Protein AF-A0A133UFQ0-F1 (afdb_monomer)

Solvent-accessible surface area (backbone atoms only — not comparable to full-atom values): 5418 Å² total; per-residue (Å²): 131,53,75,66,52,52,49,50,53,42,52,50,51,24,50,51,46,49,50,52,46,41,47,66,68,48,51,48,91,80,65,78,45,71,54,56,51,55,37,42,74,41,57,78,42,69,46,57,50,43,13,49,73,61,38,53,71,69,53,33,52,52,51,63,71,39,52,50,34,87,62,52,74,69,52,50,48,49,51,50,48,48,22,53,76,42,47,15,48,60,52,44,52,53,57,37,68,73,105

Structure (mmCIF, N/CA/C/O backbone):
data_AF-A0A133UFQ0-F1
#
_entry.id   AF-A0A133UFQ0-F1
#
loop_
_atom_site.group_PDB
_atom_site.id
_atom_site.type_symbol
_atom_site.label_atom_id
_atom_site.label_alt_id
_atom_site.label_comp_id
_atom_site.label_asym_id
_atom_site.label_entity_id
_atom_site.label_seq_id
_atom_site.pdbx_PDB_ins_code
_atom_site.Cartn_x
_atom_site.Cartn_y
_atom_site.Cartn_z
_atom_site.occupancy
_atom_site.B_iso_or_equiv
_atom_site.auth_seq_id
_atom_site.auth_comp_id
_atom_site.auth_asym_id
_atom_site.auth_atom_id
_atom_site.pdbx_PDB_model_num
ATOM 1 N N . MET A 1 1 ? 10.624 7.192 -28.450 1.00 68.31 1 MET A N 1
ATOM 2 C CA . MET A 1 1 ? 11.361 6.572 -27.334 1.00 68.31 1 MET A CA 1
ATOM 3 C C . MET A 1 1 ? 12.392 5.624 -27.911 1.00 68.31 1 MET A C 1
ATOM 5 O O . MET A 1 1 ? 12.078 4.934 -28.877 1.00 68.31 1 MET A O 1
ATOM 9 N N . SER A 1 2 ? 13.613 5.610 -27.382 1.00 93.31 2 SER A N 1
ATOM 10 C CA . SER A 1 2 ? 14.605 4.595 -27.775 1.00 93.31 2 SER A CA 1
ATOM 11 C C . SER A 1 2 ? 14.244 3.215 -27.199 1.00 93.31 2 SER A C 1
ATOM 13 O O . SER A 1 2 ? 13.446 3.111 -26.261 1.00 93.31 2 SER A O 1
ATOM 15 N N . SER A 1 3 ? 14.845 2.138 -27.718 1.00 92.50 3 SER A N 1
ATOM 16 C CA . SER A 1 3 ? 14.668 0.796 -27.138 1.00 92.50 3 SER A CA 1
ATOM 17 C C . SER A 1 3 ? 15.127 0.742 -25.677 1.00 92.50 3 SER A C 1
ATOM 19 O O . SER A 1 3 ? 14.500 0.078 -24.856 1.00 92.50 3 SER A O 1
ATOM 21 N N . LEU A 1 4 ? 16.182 1.490 -25.338 1.00 93.56 4 LEU A N 1
ATOM 22 C CA . LEU A 1 4 ? 16.726 1.550 -23.982 1.00 93.56 4 LEU A CA 1
ATOM 23 C C . LEU A 1 4 ? 15.813 2.336 -23.028 1.00 93.56 4 LEU A C 1
ATOM 25 O O . LEU A 1 4 ? 15.630 1.945 -21.882 1.00 93.56 4 LEU A O 1
ATOM 29 N N . GLU A 1 5 ? 15.187 3.405 -23.519 1.00 95.19 5 GLU A N 1
ATOM 30 C CA . GLU A 1 5 ? 14.193 4.186 -22.773 1.00 95.19 5 GLU A CA 1
ATOM 31 C C . GLU A 1 5 ? 12.942 3.355 -22.468 1.00 95.19 5 GLU A C 1
ATOM 33 O O . GLU A 1 5 ? 12.471 3.331 -21.334 1.00 95.19 5 GLU A O 1
ATOM 38 N N . THR A 1 6 ? 12.452 2.601 -23.458 1.00 93.50 6 THR A N 1
ATOM 39 C CA . THR A 1 6 ? 11.306 1.696 -23.276 1.00 93.50 6 THR A CA 1
ATOM 40 C C . THR A 1 6 ? 11.626 0.608 -22.253 1.00 93.50 6 THR A C 1
ATOM 42 O O . THR A 1 6 ? 10.808 0.311 -21.385 1.00 93.50 6 THR A O 1
ATOM 45 N N . TYR A 1 7 ? 12.829 0.032 -22.326 1.00 92.38 7 TYR A N 1
ATOM 46 C CA . TYR A 1 7 ? 13.298 -0.954 -21.356 1.00 92.38 7 TYR A CA 1
ATOM 47 C C . TYR A 1 7 ? 13.358 -0.377 -19.935 1.00 92.38 7 TYR A C 1
ATOM 49 O O . TYR A 1 7 ? 12.786 -0.958 -19.013 1.00 92.38 7 TYR A O 1
ATOM 57 N N . GLY A 1 8 ? 13.987 0.790 -19.762 1.00 94.94 8 GLY A N 1
ATOM 58 C CA . GLY A 1 8 ? 14.099 1.449 -18.460 1.00 94.94 8 GLY A CA 1
ATOM 59 C C . GLY A 1 8 ? 12.738 1.787 -17.852 1.00 94.94 8 GLY A C 1
ATOM 60 O O . GLY A 1 8 ? 12.520 1.540 -16.669 1.00 94.94 8 GLY A O 1
ATOM 61 N N . TRP A 1 9 ? 11.798 2.272 -18.669 1.00 93.81 9 TRP A N 1
ATOM 62 C CA . TRP A 1 9 ? 10.435 2.563 -18.226 1.00 93.81 9 TRP A CA 1
ATOM 63 C C . TRP A 1 9 ? 9.721 1.317 -17.694 1.00 93.81 9 TRP A C 1
ATOM 65 O O . TRP A 1 9 ? 9.129 1.349 -16.614 1.00 93.81 9 TRP A O 1
ATOM 75 N N . LYS A 1 10 ? 9.802 0.205 -18.432 1.00 93.50 10 LYS A N 1
ATOM 76 C CA . LYS A 1 10 ? 9.173 -1.067 -18.057 1.00 93.50 10 LYS A CA 1
ATOM 77 C C . LYS A 1 10 ? 9.744 -1.630 -16.759 1.00 93.50 10 LYS A C 1
ATOM 79 O O . LYS A 1 10 ? 8.995 -1.879 -15.819 1.00 93.50 10 LYS A O 1
ATOM 84 N N . VAL A 1 11 ? 11.069 -1.772 -16.692 1.00 95.06 11 VAL A N 1
ATOM 85 C CA . VAL A 1 11 ? 11.746 -2.337 -15.516 1.00 95.06 11 VAL A CA 1
ATOM 86 C C . VAL A 1 11 ? 11.564 -1.440 -14.295 1.00 95.06 11 VAL A C 1
ATOM 88 O O . VAL A 1 11 ? 11.247 -1.942 -13.222 1.00 95.06 11 VAL A O 1
ATOM 91 N N . GLY A 1 12 ? 11.698 -0.119 -14.451 1.00 95.81 12 GLY A N 1
ATOM 92 C CA . GLY A 1 12 ? 11.491 0.825 -13.352 1.00 95.81 12 GLY A CA 1
ATOM 93 C C . GLY A 1 12 ? 10.064 0.781 -12.804 1.00 95.81 12 GLY A C 1
ATOM 94 O O . GLY A 1 12 ? 9.869 0.778 -11.591 1.00 95.81 12 GLY A O 1
ATOM 95 N N . THR A 1 13 ? 9.067 0.664 -13.686 1.00 95.06 13 THR A N 1
ATOM 96 C CA . THR A 1 13 ? 7.663 0.525 -13.273 1.00 95.06 13 THR A CA 1
ATOM 97 C C . THR A 1 13 ? 7.433 -0.785 -12.519 1.00 95.06 13 THR A C 1
ATOM 99 O O . THR A 1 13 ? 6.852 -0.767 -11.437 1.00 95.06 13 THR A O 1
ATOM 102 N N . ALA A 1 14 ? 7.907 -1.916 -13.051 1.00 95.75 14 ALA A N 1
ATOM 103 C CA . ALA A 1 14 ? 7.781 -3.218 -12.396 1.00 95.75 14 ALA A CA 1
ATOM 104 C C . ALA A 1 14 ? 8.445 -3.232 -11.008 1.00 95.75 14 ALA A C 1
ATOM 106 O O . ALA A 1 14 ? 7.860 -3.725 -10.042 1.00 95.75 14 ALA A O 1
ATOM 107 N N . PHE A 1 15 ? 9.643 -2.644 -10.909 1.00 95.56 15 PHE A N 1
ATOM 108 C CA . PHE A 1 15 ? 10.389 -2.525 -9.662 1.00 95.56 15 PHE A CA 1
ATOM 109 C C . PHE A 1 15 ? 9.619 -1.711 -8.621 1.00 95.56 15 PHE A C 1
ATOM 111 O O . PHE A 1 15 ? 9.425 -2.194 -7.511 1.00 95.56 15 PHE A O 1
ATOM 118 N N . GLN A 1 16 ? 9.112 -0.528 -8.987 1.00 95.69 16 GLN A N 1
ATOM 119 C CA . GLN A 1 16 ? 8.377 0.317 -8.042 1.00 95.69 16 GLN A CA 1
ATOM 120 C C . GLN A 1 16 ? 7.100 -0.360 -7.533 1.00 95.69 16 GLN A C 1
ATOM 122 O O . GLN A 1 16 ? 6.774 -0.256 -6.358 1.00 95.69 16 GLN A O 1
ATOM 127 N N . ILE A 1 17 ? 6.383 -1.094 -8.391 1.00 95.81 17 ILE A N 1
ATOM 128 C CA . ILE A 1 17 ? 5.181 -1.820 -7.960 1.00 95.81 17 ILE A CA 1
ATOM 129 C C . ILE A 1 17 ? 5.538 -2.918 -6.949 1.00 95.81 17 ILE A C 1
ATOM 131 O O . ILE A 1 17 ? 4.809 -3.113 -5.977 1.00 95.81 17 ILE A O 1
ATOM 135 N N . ARG A 1 18 ? 6.649 -3.638 -7.157 1.00 94.44 18 ARG A N 1
ATOM 136 C CA . ARG A 1 18 ? 7.125 -4.641 -6.193 1.00 94.44 18 ARG A CA 1
ATOM 137 C C . ARG A 1 18 ? 7.596 -4.010 -4.888 1.00 94.44 18 ARG A C 1
ATOM 139 O O . ARG A 1 18 ? 7.291 -4.570 -3.843 1.00 94.44 18 ARG A O 1
ATOM 146 N N . ASP A 1 19 ? 8.273 -2.869 -4.947 1.00 92.56 19 ASP A N 1
ATOM 147 C CA . ASP A 1 19 ? 8.714 -2.115 -3.770 1.00 92.56 19 ASP A CA 1
ATOM 148 C C . ASP A 1 19 ? 7.516 -1.638 -2.929 1.00 92.56 19 ASP A C 1
ATOM 150 O O . ASP A 1 19 ? 7.445 -1.936 -1.741 1.00 92.56 19 ASP A O 1
ATOM 154 N N . ASP A 1 20 ? 6.496 -1.045 -3.561 1.00 94.00 20 ASP A N 1
ATOM 155 C CA . ASP A 1 20 ? 5.244 -0.644 -2.899 1.00 94.00 20 ASP A CA 1
ATOM 156 C C . ASP A 1 20 ? 4.523 -1.845 -2.245 1.00 94.00 20 ASP A C 1
ATOM 158 O O . ASP A 1 20 ? 3.951 -1.737 -1.157 1.00 94.00 20 ASP A O 1
ATOM 162 N N . LEU A 1 21 ? 4.505 -3.003 -2.918 1.00 93.56 21 LEU A N 1
ATOM 163 C CA . LEU A 1 21 ? 3.916 -4.231 -2.374 1.00 93.56 21 LEU A CA 1
ATOM 164 C C . LEU A 1 21 ? 4.727 -4.772 -1.194 1.00 93.56 21 LEU A C 1
ATOM 166 O O . LEU A 1 21 ? 4.132 -5.220 -0.216 1.00 93.56 21 LEU A O 1
ATOM 170 N N . LEU A 1 22 ? 6.056 -4.719 -1.271 1.00 91.62 22 LEU A N 1
ATOM 171 C CA . LEU A 1 22 ? 6.942 -5.142 -0.193 1.00 91.62 22 LEU A CA 1
ATOM 172 C C . LEU A 1 22 ? 6.791 -4.233 1.033 1.00 91.62 22 LEU A C 1
ATOM 174 O O . LEU A 1 22 ? 6.708 -4.744 2.143 1.00 91.62 22 LEU A O 1
ATOM 178 N N . GLY A 1 23 ? 6.662 -2.918 0.842 1.00 89.56 23 GLY A N 1
ATOM 179 C CA . GLY A 1 23 ? 6.410 -1.973 1.933 1.00 89.56 23 GLY A CA 1
ATOM 180 C C . GLY A 1 23 ? 5.098 -2.248 2.674 1.00 89.56 23 GLY A C 1
ATOM 181 O O . GLY A 1 23 ? 5.036 -2.133 3.893 1.00 89.56 23 GLY A O 1
ATOM 182 N N . LEU A 1 24 ? 4.052 -2.675 1.957 1.00 91.44 24 LEU A N 1
ATOM 183 C CA . LEU A 1 24 ? 2.732 -2.932 2.543 1.00 91.44 24 LEU A CA 1
ATOM 184 C C . LEU A 1 24 ? 2.530 -4.360 3.063 1.00 91.44 24 LEU A C 1
ATOM 186 O O . LEU A 1 24 ? 1.701 -4.556 3.950 1.00 91.44 24 LEU A O 1
ATOM 190 N N . PHE A 1 25 ? 3.203 -5.359 2.490 1.00 91.50 25 PHE A N 1
ATOM 191 C CA . PHE A 1 25 ? 2.943 -6.780 2.764 1.00 91.50 25 PHE A CA 1
ATOM 192 C C . PHE A 1 25 ? 4.171 -7.590 3.179 1.00 91.50 25 PHE A C 1
ATOM 194 O O . PHE A 1 25 ? 3.997 -8.755 3.530 1.00 91.50 25 PHE A O 1
ATOM 201 N N . GLY A 1 26 ? 5.371 -7.013 3.146 1.00 85.75 26 GLY A N 1
ATOM 202 C CA . GLY A 1 26 ? 6.575 -7.6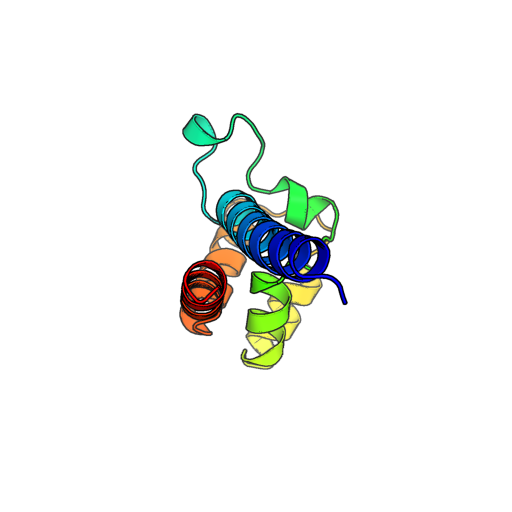55 3.663 1.00 85.75 26 GLY A CA 1
ATOM 203 C C . GLY A 1 26 ? 6.545 -7.793 5.183 1.00 85.75 26 GLY A C 1
ATOM 204 O O . GLY A 1 26 ? 5.777 -7.118 5.876 1.00 85.75 26 GLY A O 1
ATOM 205 N N . GLU A 1 27 ? 7.391 -8.677 5.702 1.00 76.00 27 GLU A N 1
ATOM 206 C CA . GLU A 1 27 ? 7.635 -8.782 7.137 1.00 76.00 27 GLU A CA 1
ATOM 207 C C . GLU A 1 27 ? 8.784 -7.846 7.545 1.00 76.00 27 GLU A C 1
ATOM 209 O O . GLU A 1 27 ? 9.726 -7.602 6.785 1.00 76.00 27 GLU A O 1
ATOM 214 N N . GLU A 1 28 ? 8.714 -7.285 8.753 1.00 66.50 28 GLU A N 1
ATOM 215 C CA . GLU A 1 28 ? 9.756 -6.389 9.279 1.00 66.50 28 GLU A CA 1
ATOM 216 C C . GLU A 1 28 ? 11.121 -7.099 9.359 1.00 66.50 28 GLU A C 1
ATOM 218 O O . GLU A 1 28 ? 12.163 -6.498 9.096 1.00 66.50 28 GLU A O 1
ATOM 223 N N . GLU A 1 29 ? 11.107 -8.409 9.610 1.00 61.41 29 GLU A N 1
ATOM 224 C CA . GLU A 1 29 ? 12.283 -9.284 9.643 1.00 61.41 29 GLU A CA 1
ATOM 225 C C . GLU A 1 29 ? 12.958 -9.431 8.267 1.00 61.41 29 GLU A C 1
ATOM 227 O O . GLU A 1 29 ? 14.177 -9.585 8.190 1.00 61.41 29 GLU A O 1
ATOM 232 N N . GLU A 1 30 ? 12.192 -9.326 7.176 1.00 60.81 30 GLU A N 1
ATOM 233 C CA . GLU A 1 30 ? 12.695 -9.415 5.799 1.00 60.81 30 GLU A CA 1
ATOM 234 C C . GLU A 1 30 ? 13.099 -8.048 5.227 1.00 60.81 30 GLU A C 1
ATOM 236 O O . GLU A 1 30 ? 13.985 -7.962 4.374 1.00 60.81 30 GLU A O 1
ATOM 241 N N . THR A 1 31 ? 12.459 -6.967 5.684 1.00 60.56 31 THR A N 1
ATOM 242 C CA . THR A 1 31 ? 12.625 -5.616 5.118 1.00 60.56 31 THR A CA 1
ATOM 243 C C . THR A 1 31 ? 13.555 -4.718 5.937 1.00 60.56 31 THR A C 1
ATOM 245 O O . THR A 1 31 ? 14.092 -3.743 5.401 1.00 60.56 31 THR A O 1
ATOM 248 N N . GLY A 1 32 ? 13.766 -5.026 7.224 1.00 63.34 32 GLY A N 1
ATOM 249 C CA . GLY A 1 32 ? 14.578 -4.229 8.149 1.00 63.34 32 GLY A CA 1
ATOM 250 C C . GLY A 1 32 ? 14.028 -2.820 8.409 1.00 63.34 32 GLY A C 1
ATOM 251 O O . GLY A 1 32 ? 14.774 -1.949 8.864 1.00 63.34 32 GLY A O 1
ATOM 252 N N . LYS A 1 33 ? 12.755 -2.568 8.074 1.00 65.19 33 LYS A N 1
ATOM 253 C CA . LYS A 1 33 ? 12.069 -1.275 8.189 1.00 65.19 33 LYS A CA 1
ATOM 254 C C . LYS A 1 33 ? 10.667 -1.465 8.759 1.00 65.19 33 LYS A C 1
ATOM 256 O O . LYS A 1 33 ? 10.043 -2.497 8.534 1.00 65.19 33 LYS A O 1
ATOM 261 N N . SER A 1 34 ? 10.150 -0.418 9.405 1.00 74.56 34 SER A N 1
ATOM 262 C CA . SER A 1 34 ? 8.747 -0.385 9.816 1.00 74.56 34 SER A CA 1
ATOM 263 C C . SER A 1 34 ? 7.833 -0.527 8.597 1.00 74.56 34 SER A C 1
ATOM 265 O O . SER A 1 34 ? 7.867 0.300 7.686 1.00 74.56 34 SER A O 1
ATOM 267 N N . VAL A 1 35 ? 6.978 -1.547 8.612 1.00 80.00 35 VAL A N 1
ATOM 268 C CA . VAL A 1 35 ? 5.976 -1.824 7.567 1.00 80.00 35 VAL A CA 1
ATOM 269 C C .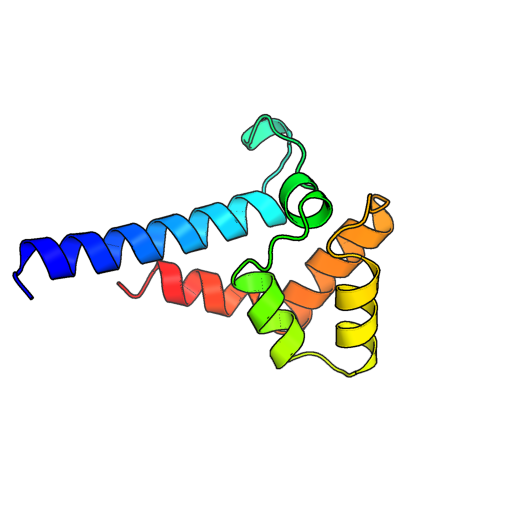 VAL A 1 35 ? 4.884 -0.747 7.481 1.00 80.00 35 VAL A C 1
ATOM 271 O O . VAL A 1 35 ? 4.108 -0.709 6.530 1.00 80.00 35 VAL A O 1
ATOM 274 N N . THR A 1 36 ? 4.805 0.152 8.466 1.00 85.75 36 THR A N 1
ATOM 275 C CA . THR A 1 36 ? 3.832 1.254 8.493 1.00 85.75 36 THR A CA 1
ATOM 276 C C . THR A 1 36 ? 4.364 2.548 7.883 1.00 85.75 36 THR A C 1
ATOM 278 O O . THR A 1 36 ? 3.569 3.466 7.676 1.00 85.75 36 THR A O 1
ATOM 281 N N . SER A 1 37 ? 5.656 2.638 7.537 1.00 87.44 37 SER A N 1
ATOM 282 C CA . SER A 1 37 ? 6.296 3.911 7.163 1.00 87.44 37 SER A CA 1
ATOM 283 C C . SER A 1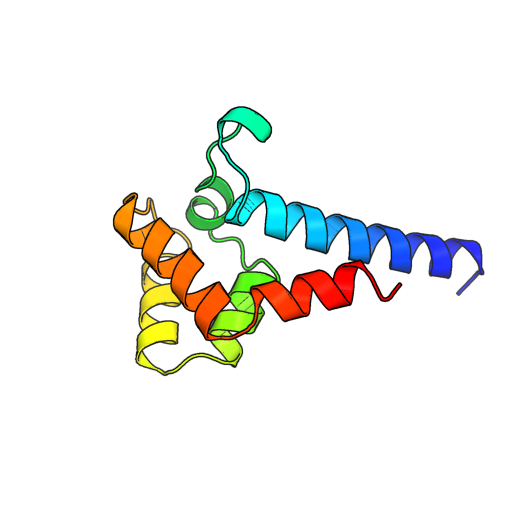 37 ? 5.606 4.618 5.996 1.00 87.44 37 SER A C 1
ATOM 285 O O . SER A 1 37 ? 5.409 5.829 6.017 1.00 87.44 37 SER A O 1
ATOM 287 N N . ASP A 1 38 ? 5.180 3.869 4.977 1.00 91.06 38 ASP A N 1
ATOM 288 C CA . ASP A 1 38 ? 4.505 4.454 3.815 1.00 91.06 38 ASP A CA 1
ATOM 289 C C . ASP A 1 38 ? 3.124 5.022 4.166 1.00 91.06 38 ASP A C 1
ATOM 291 O O . ASP A 1 38 ? 2.697 6.030 3.596 1.00 91.06 38 ASP A O 1
ATOM 295 N N . ILE A 1 39 ? 2.429 4.398 5.120 1.00 93.81 39 ILE A N 1
ATOM 296 C CA . ILE A 1 39 ? 1.145 4.884 5.627 1.00 93.81 39 ILE A CA 1
ATOM 297 C C . ILE A 1 39 ? 1.356 6.144 6.460 1.00 93.81 39 ILE A C 1
ATOM 299 O O . ILE A 1 39 ? 0.634 7.117 6.248 1.00 93.81 39 ILE A O 1
ATOM 303 N N . GLU A 1 40 ? 2.355 6.150 7.340 1.00 94.06 40 GLU A N 1
ATOM 304 C CA . GLU A 1 40 ? 2.711 7.288 8.199 1.00 94.06 40 GLU A CA 1
ATOM 305 C C . GLU A 1 40 ? 3.112 8.521 7.390 1.00 94.06 40 GLU A C 1
ATOM 307 O O . GLU A 1 40 ? 2.628 9.625 7.636 1.00 94.06 40 GLU A O 1
ATOM 312 N N . GLU A 1 41 ? 3.909 8.329 6.339 1.00 93.69 41 GLU A N 1
ATOM 313 C CA . GLU A 1 41 ? 4.293 9.390 5.404 1.00 93.69 41 GLU A CA 1
ATOM 314 C C . GLU A 1 41 ? 3.127 9.865 4.514 1.00 93.69 41 GLU A C 1
ATOM 316 O O . GLU A 1 41 ? 3.257 10.833 3.759 1.00 93.69 41 GLU A O 1
ATOM 321 N N . GLY A 1 42 ? 1.975 9.190 4.565 1.00 94.25 42 GLY A N 1
ATOM 322 C CA . GLY A 1 42 ? 0.810 9.510 3.746 1.00 94.25 42 GLY A CA 1
ATOM 323 C C . GLY A 1 42 ? 1.009 9.199 2.262 1.00 94.25 42 GLY A C 1
ATOM 324 O O . GLY A 1 42 ? 0.353 9.811 1.403 1.00 94.25 42 GLY A O 1
ATOM 325 N N . LYS A 1 43 ? 1.912 8.266 1.931 1.00 94.25 43 LYS A N 1
ATOM 326 C CA . LYS A 1 43 ? 2.156 7.864 0.546 1.00 94.25 43 LYS A CA 1
ATOM 327 C C . LYS A 1 43 ? 0.909 7.217 -0.040 1.00 94.25 43 LYS A C 1
ATOM 329 O O . LYS A 1 43 ? 0.245 6.374 0.555 1.00 94.25 43 LYS A O 1
ATOM 334 N N . ARG A 1 44 ? 0.607 7.602 -1.278 1.00 94.19 44 ARG A N 1
ATOM 335 C CA . ARG A 1 44 ? -0.506 7.056 -2.064 1.00 94.19 44 ARG A CA 1
ATOM 336 C C . ARG A 1 44 ? 0.038 6.035 -3.057 1.00 94.19 44 ARG A C 1
ATOM 338 O O . ARG A 1 44 ? -0.019 6.266 -4.262 1.00 94.19 44 ARG A O 1
ATOM 345 N N . THR A 1 45 ? 0.610 4.955 -2.530 1.00 95.69 45 THR A N 1
ATOM 346 C CA . THR A 1 45 ? 1.173 3.853 -3.324 1.00 95.69 45 THR A CA 1
ATOM 347 C C . THR A 1 45 ? 0.120 3.246 -4.251 1.00 95.69 45 THR A C 1
ATOM 349 O O . THR A 1 45 ? -1.093 3.394 -4.035 1.00 95.69 45 THR A O 1
ATOM 352 N N . L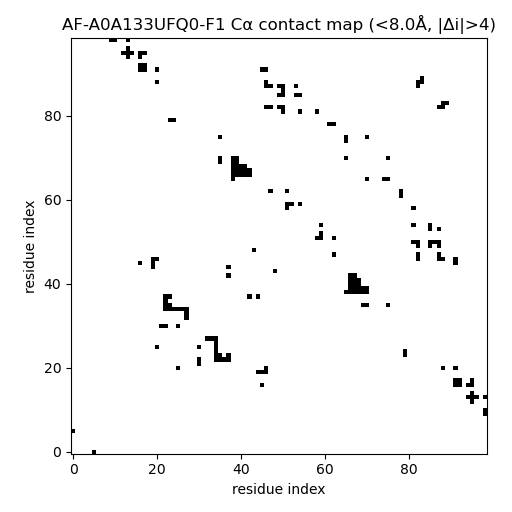EU A 1 46 ? 0.559 2.559 -5.309 1.00 97.00 46 LEU A N 1
ATOM 353 C CA . LEU A 1 46 ? -0.376 2.011 -6.295 1.00 97.00 46 LEU A CA 1
ATOM 354 C C . LEU A 1 46 ? -1.424 1.057 -5.676 1.00 97.00 46 LEU A C 1
ATOM 356 O O . LEU A 1 46 ? -2.607 1.224 -6.001 1.00 97.00 46 LEU A O 1
ATOM 360 N N . PRO A 1 47 ? -1.070 0.129 -4.757 1.00 97.56 47 PRO A N 1
ATOM 361 C CA . PRO A 1 47 ? -2.055 -0.726 -4.093 1.00 97.56 47 PRO A CA 1
ATOM 362 C C . PRO A 1 47 ? -3.137 0.067 -3.342 1.00 97.56 47 PRO A C 1
ATOM 364 O O . PRO A 1 47 ? -4.321 -0.247 -3.469 1.00 97.56 47 PRO A O 1
ATOM 367 N N . LEU A 1 48 ? -2.769 1.143 -2.632 1.00 97.44 48 LEU A N 1
ATOM 368 C CA . LEU A 1 48 ? -3.719 2.005 -1.913 1.00 97.44 48 LEU A CA 1
ATOM 369 C C . LEU A 1 48 ? -4.655 2.754 -2.861 1.00 97.44 48 LEU A C 1
ATOM 371 O O . LEU A 1 48 ? -5.863 2.813 -2.628 1.00 97.44 48 LEU A O 1
ATOM 375 N N . VAL A 1 49 ? -4.117 3.316 -3.946 1.00 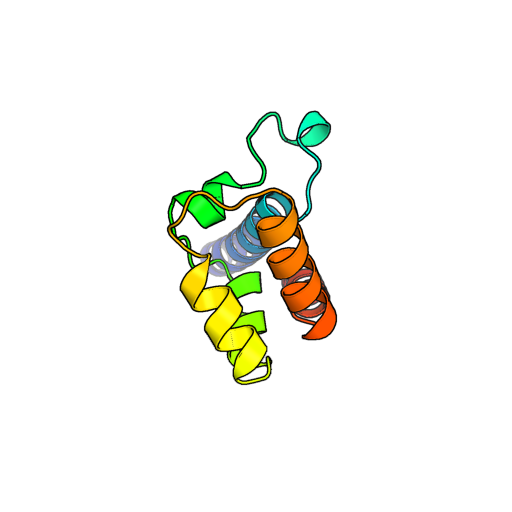97.88 49 VAL A N 1
ATOM 376 C CA . VAL A 1 49 ? -4.925 4.027 -4.949 1.00 97.88 49 VAL A CA 1
ATOM 377 C C . VAL A 1 49 ? -5.916 3.074 -5.614 1.00 97.88 49 VAL A C 1
ATOM 379 O O . VAL A 1 49 ? -7.078 3.434 -5.818 1.00 97.88 49 VAL A O 1
ATOM 382 N N . MET A 1 50 ? -5.492 1.852 -5.941 1.00 98.25 50 MET A N 1
ATOM 383 C CA . MET A 1 50 ? -6.380 0.841 -6.513 1.00 98.25 50 MET A CA 1
ATOM 384 C C . MET A 1 50 ? -7.461 0.402 -5.527 1.00 98.25 50 MET A C 1
ATOM 386 O O . MET A 1 50 ? -8.634 0.365 -5.908 1.00 98.25 50 MET A O 1
ATOM 390 N N . ALA A 1 51 ? -7.091 0.144 -4.273 1.00 98.44 51 ALA A N 1
ATOM 391 C CA . ALA A 1 51 ? -8.033 -0.221 -3.224 1.00 98.44 51 ALA A CA 1
ATOM 392 C C . ALA A 1 51 ? -9.071 0.883 -2.995 1.00 98.44 51 ALA A C 1
ATOM 394 O O . ALA A 1 51 ? -10.271 0.627 -3.002 1.00 98.44 51 ALA A O 1
ATOM 395 N N . TYR A 1 52 ? -8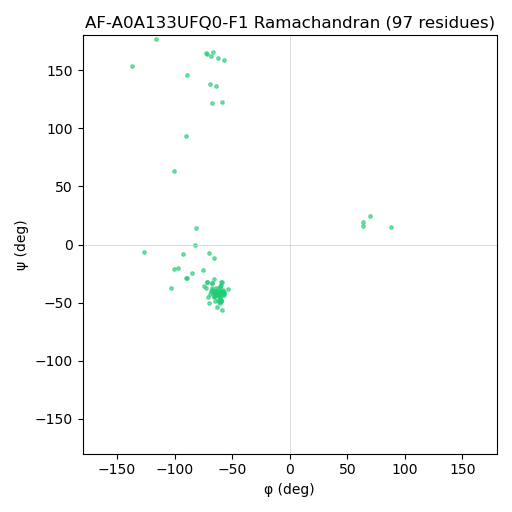.633 2.141 -2.928 1.00 98.38 52 TYR A N 1
ATOM 396 C CA . TYR A 1 52 ? -9.525 3.292 -2.809 1.00 98.38 52 TYR A CA 1
ATOM 397 C C . TYR A 1 52 ? -10.494 3.414 -3.997 1.00 98.38 52 TYR A C 1
ATOM 399 O O . TYR A 1 52 ? -11.667 3.740 -3.824 1.00 98.38 52 TYR A O 1
ATOM 407 N N . ARG A 1 53 ? -10.035 3.148 -5.227 1.00 98.19 53 ARG A N 1
ATOM 408 C CA . ARG A 1 53 ? -10.889 3.234 -6.425 1.00 98.19 53 ARG A CA 1
ATOM 409 C C . ARG A 1 53 ? -11.920 2.111 -6.517 1.00 98.19 53 ARG A C 1
ATOM 411 O O . ARG A 1 53 ? -12.982 2.339 -7.090 1.00 98.19 53 ARG A O 1
ATOM 418 N N . ARG A 1 54 ? -11.592 0.919 -6.018 1.00 98.25 54 ARG A N 1
ATOM 419 C CA . ARG A 1 54 ? -12.422 -0.291 -6.129 1.00 98.25 54 ARG A CA 1
ATOM 420 C C . ARG A 1 54 ? -13.276 -0.564 -4.894 1.00 98.25 54 ARG A C 1
ATOM 422 O O . ARG A 1 54 ? -14.251 -1.300 -4.997 1.00 98.25 54 ARG A O 1
ATOM 429 N N . GLY A 1 55 ? -12.906 0.004 -3.752 1.00 98.19 55 GLY A N 1
ATOM 430 C CA . GLY A 1 55 ? -13.572 -0.234 -2.482 1.00 98.19 55 GLY A CA 1
ATOM 431 C C . GLY A 1 55 ? -14.948 0.416 -2.365 1.00 98.19 55 GLY A C 1
ATOM 432 O O . GLY A 1 55 ? -15.325 1.317 -3.119 1.00 98.19 55 GLY A O 1
ATOM 433 N N . THR A 1 56 ? -15.688 -0.040 -1.362 1.00 98.69 56 THR A N 1
ATOM 434 C CA . THR A 1 56 ? -16.935 0.573 -0.895 1.00 98.69 56 THR A CA 1
ATOM 435 C C . THR A 1 56 ? -16.675 1.947 -0.270 1.00 98.69 56 THR A C 1
ATOM 437 O O . THR A 1 56 ? -15.540 2.280 0.073 1.00 98.69 56 THR A O 1
ATOM 440 N N . GLU A 1 57 ? -17.721 2.752 -0.066 1.00 98.50 57 GLU A N 1
ATOM 441 C CA . GLU A 1 57 ? -17.571 4.051 0.613 1.00 98.50 57 GLU A CA 1
ATOM 442 C C . GLU A 1 57 ? -16.977 3.908 2.022 1.00 98.50 57 GLU A C 1
ATOM 444 O O . GLU A 1 57 ? -16.069 4.655 2.375 1.00 98.50 57 GLU A O 1
ATOM 449 N N . SER A 1 58 ? -17.374 2.880 2.780 1.00 98.38 58 SER A N 1
ATOM 450 C CA . SER A 1 58 ? -16.800 2.615 4.107 1.00 98.38 58 SER A CA 1
ATOM 451 C C . SER A 1 58 ? -15.301 2.295 4.040 1.00 98.38 58 SER A C 1
ATOM 453 O O . SER A 1 58 ? -14.513 2.822 4.826 1.00 98.38 58 SER A O 1
ATOM 455 N N . GLN A 1 59 ? -14.873 1.491 3.061 1.00 98.44 59 GLN A N 1
ATOM 456 C CA . GLN A 1 59 ? -13.451 1.202 2.846 1.00 98.44 59 GLN A CA 1
ATOM 457 C C . GLN A 1 59 ? -12.676 2.467 2.441 1.00 98.44 59 GLN A C 1
ATOM 459 O O . GLN A 1 59 ? -11.570 2.697 2.930 1.00 98.44 59 GLN A O 1
ATOM 464 N N . LYS A 1 60 ? -13.258 3.331 1.598 1.00 98.56 60 LYS A N 1
ATOM 465 C CA . LYS A 1 60 ? -12.657 4.617 1.203 1.00 98.56 60 LYS A CA 1
ATOM 466 C C . LYS A 1 60 ? -12.480 5.563 2.385 1.00 98.56 60 LYS A C 1
ATOM 468 O O . LYS A 1 60 ? -11.435 6.204 2.489 1.00 98.56 60 LYS A O 1
ATOM 473 N N . GLU A 1 61 ? -13.483 5.670 3.251 1.00 98.19 61 GLU A N 1
ATOM 474 C CA . GLU A 1 61 ? -13.412 6.471 4.476 1.00 98.19 61 GLU A CA 1
ATOM 475 C C . GLU A 1 61 ? -12.333 5.940 5.419 1.00 98.19 61 GLU A C 1
ATOM 477 O O . GLU A 1 61 ? -11.516 6.718 5.907 1.00 98.19 61 GLU A O 1
ATOM 482 N N . LYS A 1 62 ? -12.260 4.615 5.591 1.00 98.00 62 LYS A N 1
ATOM 483 C CA . LYS A 1 62 ? -11.239 3.963 6.417 1.00 98.00 62 LYS A CA 1
ATOM 484 C C . LYS A 1 62 ? -9.821 4.198 5.886 1.00 98.00 62 LYS A C 1
ATOM 486 O O . LYS A 1 62 ? -8.930 4.527 6.662 1.00 98.00 62 LYS A O 1
ATOM 491 N N . ILE A 1 63 ? -9.609 4.092 4.570 1.00 97.81 63 ILE A N 1
ATOM 492 C CA . ILE A 1 63 ? -8.319 4.427 3.943 1.00 97.81 63 ILE A CA 1
ATOM 493 C C . ILE A 1 63 ? -7.967 5.896 4.211 1.00 97.81 63 ILE A C 1
ATOM 495 O O . ILE A 1 63 ? -6.860 6.193 4.653 1.00 97.81 63 ILE A O 1
ATOM 499 N N . LYS A 1 64 ? -8.911 6.818 3.986 1.00 97.50 64 LYS A N 1
ATOM 500 C CA . LYS A 1 64 ? -8.695 8.256 4.210 1.00 97.50 64 LYS A CA 1
ATOM 501 C C . LYS A 1 64 ? -8.356 8.600 5.657 1.00 97.50 64 LYS A C 1
ATOM 503 O O . LYS A 1 64 ? -7.591 9.532 5.862 1.00 97.50 64 LYS A O 1
ATOM 508 N N . SER A 1 65 ? -8.941 7.906 6.633 1.00 97.06 65 SER A N 1
ATOM 509 C CA . SER A 1 65 ? -8.703 8.204 8.047 1.00 97.06 65 SER A CA 1
ATOM 510 C C . SER A 1 65 ? -7.340 7.726 8.547 1.00 97.06 65 SER A C 1
ATOM 512 O O . SER A 1 65 ? -6.883 8.221 9.566 1.00 97.06 65 SER A O 1
ATOM 514 N N . ILE A 1 66 ? -6.725 6.750 7.870 1.00 96.88 66 ILE A N 1
ATOM 515 C CA . ILE A 1 66 ? -5.498 6.084 8.330 1.00 96.88 66 ILE A CA 1
ATOM 516 C C . ILE A 1 66 ? -4.256 6.582 7.575 1.00 96.88 66 ILE A C 1
ATOM 518 O O . ILE A 1 66 ? -3.189 6.727 8.168 1.00 96.88 66 ILE A O 1
ATOM 522 N N . VAL A 1 67 ? -4.364 6.850 6.271 1.00 96.00 67 VAL A N 1
ATOM 523 C CA . VAL A 1 67 ? -3.219 7.304 5.465 1.00 96.00 67 VAL A CA 1
ATOM 524 C C . VAL A 1 67 ? -2.790 8.710 5.899 1.00 96.00 67 VAL A C 1
ATOM 526 O O . VAL A 1 67 ? -3.573 9.654 5.814 1.00 96.00 67 VAL A O 1
ATOM 529 N N . GLY A 1 68 ? -1.530 8.848 6.315 1.00 95.50 68 GLY A N 1
ATOM 530 C CA . GLY A 1 68 ? -0.948 10.069 6.879 1.00 95.50 68 GLY A CA 1
ATOM 531 C C . GLY A 1 68 ? -1.112 10.201 8.396 1.00 95.50 68 GLY A C 1
ATOM 532 O O . GLY A 1 68 ? -0.971 11.304 8.921 1.00 95.50 68 GLY A O 1
ATOM 533 N N . SER A 1 69 ? -1.459 9.111 9.087 1.00 94.56 69 SER A N 1
ATOM 534 C CA . SER A 1 69 ? -1.509 9.013 10.554 1.00 94.56 69 SER A CA 1
ATOM 535 C C . SER A 1 69 ? -0.488 7.996 11.075 1.00 94.56 69 SER A C 1
ATOM 537 O O . SER A 1 69 ? 0.149 7.320 10.278 1.00 94.56 69 SER A O 1
ATOM 539 N N . GLU A 1 70 ? -0.366 7.850 12.394 1.00 94.56 70 GLU A N 1
ATOM 540 C CA . GLU A 1 70 ? 0.343 6.730 13.030 1.00 94.56 70 GLU A CA 1
ATOM 541 C C . GLU A 1 70 ? -0.651 5.576 13.277 1.00 94.56 70 GLU A C 1
ATOM 543 O O . GLU A 1 70 ? -1.369 5.600 14.284 1.00 94.56 70 GLU A O 1
ATOM 548 N N . PRO A 1 71 ? -0.782 4.594 12.360 1.00 93.88 71 PRO A N 1
ATOM 549 C CA . PRO A 1 71 ? -1.766 3.533 12.507 1.00 93.88 71 PRO A CA 1
ATOM 550 C C . PRO A 1 71 ? -1.400 2.596 13.656 1.00 93.88 71 PRO A C 1
ATOM 552 O O . PRO A 1 71 ? -0.271 2.122 13.768 1.00 93.88 71 PRO A O 1
ATOM 555 N N . SER A 1 72 ? -2.398 2.201 14.440 1.00 93.94 72 SER A N 1
ATOM 556 C CA . SER A 1 72 ? -2.270 0.996 15.258 1.00 93.94 72 SER A CA 1
ATOM 557 C C . SER A 1 72 ? -2.083 -0.249 14.379 1.00 93.94 72 SER A C 1
ATOM 559 O O . SER A 1 72 ? -2.479 -0.283 13.210 1.00 93.94 72 SER A O 1
ATOM 561 N N . GLU A 1 73 ? -1.565 -1.333 14.958 1.00 91.19 73 GLU A N 1
ATOM 562 C CA . GLU A 1 73 ? -1.407 -2.615 14.256 1.00 91.19 73 GLU A CA 1
ATOM 563 C C . GLU A 1 73 ? -2.729 -3.106 13.631 1.00 91.19 73 GLU A C 1
ATOM 565 O O . GLU A 1 73 ? -2.761 -3.588 12.495 1.00 91.19 73 GLU A O 1
ATOM 570 N N . ASN A 1 74 ? -3.848 -2.906 14.335 1.00 94.31 74 ASN A N 1
ATOM 571 C CA . ASN A 1 74 ? -5.184 -3.256 13.852 1.00 94.31 74 ASN A CA 1
ATOM 572 C C . ASN A 1 74 ? -5.634 -2.390 12.670 1.00 94.31 74 ASN A C 1
ATOM 574 O O . ASN A 1 74 ? -6.286 -2.889 11.753 1.00 94.31 74 ASN A O 1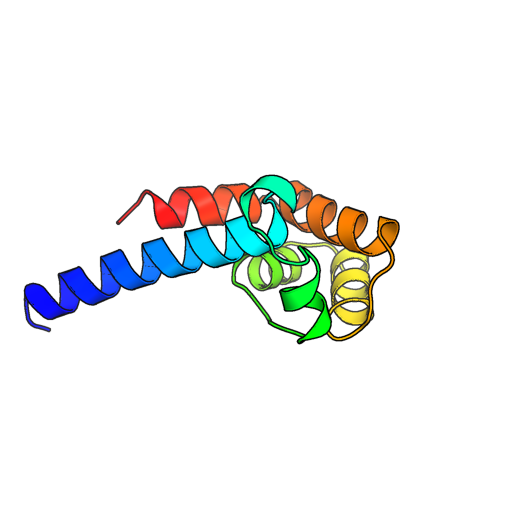
ATOM 578 N N . GLU A 1 75 ? -5.302 -1.101 12.670 1.00 95.69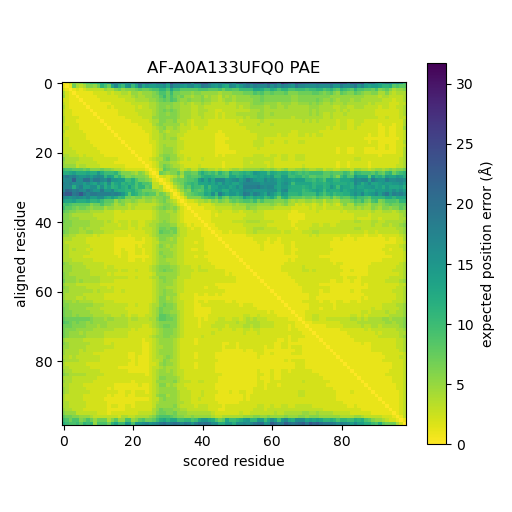 75 GLU A N 1
ATOM 579 C CA . GLU A 1 75 ? -5.602 -0.201 11.555 1.00 95.69 75 GLU A CA 1
ATOM 580 C C . GLU A 1 75 ? -4.766 -0.540 10.329 1.00 95.69 75 GLU A C 1
ATOM 582 O O . GLU A 1 75 ? -5.308 -0.633 9.227 1.00 95.69 75 GLU A O 1
ATOM 587 N N . PHE A 1 76 ? -3.479 -0.821 10.519 1.00 94.38 76 PHE A N 1
ATOM 588 C CA . PHE A 1 76 ? -2.617 -1.259 9.431 1.00 94.38 76 PHE A CA 1
ATOM 589 C C . PHE A 1 76 ? -3.064 -2.611 8.855 1.00 94.38 76 PHE A C 1
ATOM 591 O O . PHE A 1 76 ? -3.120 -2.794 7.636 1.00 94.38 76 PHE A O 1
ATOM 598 N N . LYS A 1 77 ? -3.475 -3.554 9.712 1.00 94.56 77 LYS A N 1
ATOM 599 C CA . LYS A 1 77 ? -4.091 -4.814 9.278 1.00 94.56 77 LYS A CA 1
ATOM 600 C C . LYS A 1 77 ? -5.381 -4.572 8.492 1.00 94.56 77 LYS A C 1
ATOM 602 O O . LYS A 1 77 ? -5.568 -5.191 7.449 1.00 94.56 77 LYS A O 1
ATOM 607 N N . ALA A 1 78 ? -6.237 -3.650 8.935 1.00 96.81 78 ALA A N 1
ATOM 608 C CA . ALA A 1 78 ? -7.452 -3.293 8.205 1.00 96.81 78 ALA A CA 1
ATOM 609 C C . ALA A 1 78 ? -7.139 -2.729 6.809 1.00 96.81 78 ALA A C 1
ATOM 611 O O . ALA A 1 78 ? -7.799 -3.106 5.847 1.00 96.81 78 ALA A O 1
ATOM 612 N N . ILE A 1 79 ? -6.109 -1.888 6.667 1.00 97.25 79 ILE A N 1
ATOM 613 C CA . ILE A 1 79 ? -5.653 -1.404 5.354 1.00 97.25 79 ILE A CA 1
ATOM 614 C C . ILE A 1 79 ? -5.216 -2.565 4.455 1.00 97.25 79 ILE A C 1
ATOM 616 O O . ILE A 1 79 ? -5.667 -2.649 3.312 1.00 97.25 79 ILE A O 1
ATOM 620 N N . ARG A 1 80 ? -4.392 -3.487 4.969 1.00 96.75 80 ARG A N 1
ATOM 621 C CA . ARG A 1 80 ? -3.952 -4.673 4.217 1.00 96.75 80 ARG A CA 1
ATOM 622 C C . ARG A 1 80 ? -5.125 -5.534 3.753 1.00 96.75 80 ARG A C 1
ATOM 624 O O . ARG A 1 80 ? -5.132 -5.969 2.604 1.00 96.75 80 ARG A O 1
ATOM 631 N N . GLU A 1 81 ? -6.119 -5.753 4.610 1.00 98.19 81 GLU A N 1
ATOM 632 C CA . GLU A 1 81 ? -7.314 -6.519 4.242 1.00 98.19 81 GLU A CA 1
ATOM 633 C C . GLU A 1 81 ? -8.158 -5.799 3.186 1.00 98.19 81 GLU A C 1
ATOM 635 O O . GLU A 1 81 ? -8.528 -6.419 2.196 1.00 98.19 81 GLU A O 1
ATOM 640 N N . ILE A 1 82 ? -8.355 -4.480 3.285 1.00 98.56 82 ILE A N 1
ATOM 641 C CA . ILE A 1 82 ? -9.058 -3.713 2.242 1.00 98.56 82 ILE A CA 1
ATOM 642 C C . ILE A 1 82 ? -8.344 -3.838 0.884 1.00 98.56 82 ILE A C 1
ATOM 644 O O . ILE A 1 82 ? -8.990 -3.997 -0.156 1.00 98.56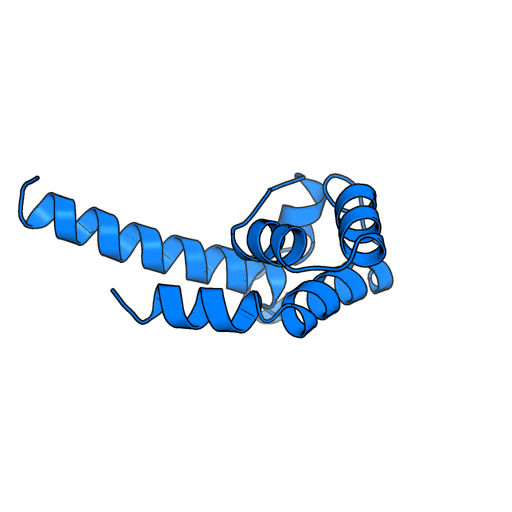 82 ILE A O 1
ATOM 648 N N . ILE A 1 83 ? -7.009 -3.787 0.864 1.00 98.44 83 ILE A N 1
ATOM 649 C CA . ILE A 1 83 ? -6.227 -3.944 -0.372 1.00 98.44 83 ILE A CA 1
ATOM 650 C C . ILE A 1 83 ? -6.415 -5.349 -0.978 1.00 98.44 83 ILE A C 1
ATOM 652 O O . ILE A 1 83 ? -6.519 -5.469 -2.201 1.00 98.44 83 ILE A O 1
ATOM 656 N N . LYS A 1 84 ? -6.508 -6.401 -0.155 1.00 98.38 84 LYS A N 1
ATOM 657 C CA . LYS A 1 84 ? -6.801 -7.769 -0.620 1.00 98.38 84 LYS A CA 1
ATOM 658 C C . LYS A 1 84 ? -8.245 -7.918 -1.105 1.00 98.38 84 LYS A C 1
ATOM 660 O O . LYS A 1 84 ? -8.477 -8.373 -2.217 1.00 98.38 84 LYS A O 1
ATOM 665 N N . GLU A 1 85 ? -9.227 -7.484 -0.315 1.00 98.50 85 GLU A N 1
ATOM 666 C CA . GLU A 1 85 ? -10.661 -7.606 -0.635 1.00 98.50 85 GLU A CA 1
ATOM 667 C C . GLU A 1 85 ? -11.037 -6.907 -1.948 1.00 98.50 85 GLU A C 1
ATOM 669 O O . GLU A 1 85 ? -11.924 -7.347 -2.676 1.00 98.50 85 GLU A O 1
ATOM 674 N N . THR A 1 86 ? -10.350 -5.812 -2.272 1.00 98.62 86 THR A N 1
ATOM 675 C CA . THR A 1 86 ? -10.558 -5.056 -3.515 1.00 98.62 86 THR A CA 1
ATOM 676 C C . THR A 1 86 ? -9.826 -5.645 -4.730 1.00 98.62 86 THR A C 1
ATOM 678 O O . THR A 1 86 ? -9.902 -5.088 -5.835 1.00 98.62 86 THR A O 1
ATOM 681 N N . GLY A 1 87 ? -9.085 -6.743 -4.550 1.00 98.31 87 GLY A N 1
ATOM 682 C CA . GLY A 1 87 ? -8.240 -7.348 -5.580 1.00 98.31 87 GLY A CA 1
ATOM 683 C C . GLY A 1 87 ? -7.092 -6.437 -6.030 1.00 98.31 87 GLY A C 1
ATOM 684 O O . GLY A 1 87 ? -6.618 -6.536 -7.168 1.00 98.31 87 GLY A O 1
ATOM 685 N N . ALA A 1 88 ? -6.740 -5.429 -5.224 1.00 98.25 88 ALA A N 1
ATOM 686 C CA . ALA A 1 88 ? -5.728 -4.441 -5.577 1.00 98.25 88 ALA A CA 1
ATOM 687 C C . ALA A 1 88 ? -4.320 -5.034 -5.469 1.00 98.25 88 ALA A C 1
ATOM 689 O O . ALA A 1 88 ? -3.478 -4.730 -6.312 1.00 98.25 88 ALA A O 1
ATOM 690 N N . LYS A 1 89 ? -4.090 -5.916 -4.487 1.00 97.62 89 LYS A N 1
ATOM 691 C CA . LYS A 1 89 ? -2.826 -6.645 -4.339 1.00 97.62 89 LYS A CA 1
ATOM 692 C C . LYS A 1 89 ? -2.528 -7.475 -5.590 1.00 97.62 89 LYS A C 1
ATOM 694 O O . LYS A 1 89 ? -1.511 -7.251 -6.239 1.00 97.62 89 LYS A O 1
ATOM 699 N N . GLU A 1 90 ? -3.454 -8.350 -5.964 1.00 97.44 90 GLU A N 1
ATOM 700 C CA . GLU A 1 90 ? -3.326 -9.276 -7.091 1.00 97.44 90 GLU A CA 1
ATOM 701 C C . GLU A 1 90 ? -3.135 -8.503 -8.397 1.00 97.44 90 GLU A C 1
ATOM 703 O O . GLU A 1 90 ? -2.269 -8.826 -9.206 1.00 97.44 90 GLU A O 1
ATOM 708 N N . ARG A 1 91 ? -3.880 -7.404 -8.580 1.00 97.50 91 ARG A N 1
ATOM 709 C CA . ARG A 1 91 ? -3.724 -6.566 -9.770 1.00 97.50 91 ARG A CA 1
ATOM 710 C C . ARG A 1 91 ? -2.332 -5.941 -9.870 1.00 97.50 91 ARG A C 1
ATOM 712 O O . ARG A 1 91 ? -1.795 -5.838 -10.972 1.00 97.50 91 ARG A O 1
ATOM 719 N N . CYS A 1 92 ? -1.776 -5.472 -8.756 1.00 97.00 92 CYS A N 1
ATOM 720 C CA . CYS A 1 92 ? -0.422 -4.930 -8.728 1.00 97.00 92 CYS A CA 1
ATOM 721 C C . CYS A 1 92 ? 0.617 -6.026 -9.013 1.00 97.00 92 CYS A C 1
ATOM 723 O O . CYS A 1 92 ? 1.542 -5.785 -9.783 1.00 97.00 92 CYS A O 1
ATOM 725 N N . GLU A 1 93 ? 0.438 -7.233 -8.472 1.00 96.19 93 GLU A N 1
ATOM 726 C CA . GLU A 1 93 ? 1.310 -8.382 -8.756 1.00 96.19 93 GLU A CA 1
ATOM 727 C C . GLU A 1 93 ? 1.313 -8.729 -10.256 1.00 96.19 93 GLU A C 1
ATOM 729 O O . GLU A 1 93 ? 2.381 -8.766 -10.868 1.00 96.19 93 GLU A O 1
ATOM 734 N N . GLU A 1 94 ? 0.136 -8.836 -10.884 1.00 96.44 94 GLU A N 1
ATOM 735 C CA . GLU A 1 94 ? 0.004 -9.029 -12.338 1.00 96.44 94 GLU A CA 1
ATOM 736 C C . GLU A 1 94 ? 0.685 -7.914 -13.143 1.00 96.44 94 GLU A C 1
ATOM 738 O O . GLU A 1 94 ? 1.323 -8.161 -14.167 1.00 96.44 94 GLU A O 1
ATOM 743 N N . MET A 1 95 ? 0.531 -6.658 -12.707 1.00 94.56 95 MET A N 1
ATOM 744 C CA . MET A 1 95 ? 1.152 -5.518 -13.377 1.00 94.56 95 MET A CA 1
ATOM 745 C C . MET A 1 95 ? 2.670 -5.538 -13.259 1.00 94.56 95 MET A C 1
ATOM 747 O O . MET A 1 95 ? 3.324 -5.078 -14.183 1.00 94.56 95 MET A O 1
ATOM 751 N N . ALA A 1 96 ? 3.232 -6.039 -12.161 1.00 93.69 96 ALA A N 1
ATOM 752 C CA . ALA A 1 96 ? 4.676 -6.170 -12.014 1.00 93.69 96 ALA A CA 1
ATOM 753 C C . ALA A 1 96 ? 5.253 -7.286 -12.903 1.00 93.69 96 ALA A C 1
ATOM 755 O O . ALA A 1 96 ? 6.382 -7.165 -13.368 1.00 93.69 96 ALA A O 1
ATOM 756 N N . GLU A 1 97 ? 4.489 -8.352 -13.149 1.00 89.50 97 GLU A N 1
ATOM 757 C CA . GLU A 1 97 ? 4.908 -9.509 -13.955 1.00 89.50 97 GLU A CA 1
ATOM 758 C C . GLU A 1 97 ? 4.692 -9.321 -15.465 1.00 89.50 97 GLU A C 1
ATOM 760 O O . GLU A 1 97 ? 5.365 -9.956 -16.271 1.00 89.50 97 GLU A O 1
ATOM 765 N N . GLY A 1 98 ? 3.762 -8.450 -15.865 1.00 79.94 98 GLY A N 1
ATOM 766 C CA . GLY A 1 98 ? 3.340 -8.283 -17.259 1.00 79.94 98 GLY A CA 1
ATOM 767 C C . GLY A 1 98 ? 4.231 -7.413 -18.160 1.00 79.94 98 GLY A C 1
ATOM 768 O O . GLY A 1 98 ? 3.752 -6.997 -19.220 1.00 79.94 98 GLY A O 1
ATOM 769 N N . TRP A 1 99 ? 5.466 -7.085 -17.762 1.00 68.12 99 TRP A N 1
ATOM 770 C CA . TRP A 1 99 ? 6.334 -6.127 -18.473 1.00 68.12 99 TRP A CA 1
ATOM 771 C C . TRP A 1 99 ? 7.386 -6.740 -19.394 1.00 68.12 99 TRP A C 1
ATOM 773 O O . TRP A 1 99 ? 8.067 -7.701 -18.986 1.00 68.12 99 TRP A O 1
#

Mean predicted aligned error: 3.86 Å

Nearest PDB structures (foldseek):
  3qqv-assembly1_A-2  TM=9.221E-01  e=1.862E-03  Corynebacterium glutamicum
  3nf2-assembly1_A-2  TM=8.558E-01  e=3.082E-03  Streptomyces coelicolor
  4jyx-assembly1_G-2  TM=8.703E-01  e=4.235E-02  Paraglaciecola sp. T6c
  4jyx-assembly4_F  TM=8.241E-01  e=5.448E-02  Paraglaciecola sp. T6c
  4jyx-assembly2_B  TM=8.395E-01  e=9.484E-02  Paraglaciecola sp. T6c

Secondary structure (DSSP, 8-state):
--HHHHHHHHHHHHHHHHHHHHHHHS-HHHHSS-TTHHHHTT---HHHHHHHHHS-HHHHHHHHHHTTS---HHHHHHHHHHHHHTTHHHHHHHHHH--

Radius of gyration: 14.39 Å; Cα contacts (8 Å, |Δi|>4): 103; chains: 1; bounding box: 34×20×43 Å

Foldseek 3Di:
DDPVVVVCVLLVLLVQLVVLLCLLPNDCVVVVDPSCVCQLCLPCRQLNVLLLVQDDPVSVVLSVVRRNHDDDPVSSVSSSVSSVVSCSSVVSVCSSVVD

Sequence (99 aa):
MSSLETYGWKVGTAFQIRDDLLGLFGEEEETGKSVTSDIEEGKRTLPLVMAYRRGTESQKEKIKSIVGSEPSENEFKAIREIIKETGAKERCEEMAEGW

pLDDT: mean 92.11, std 9.4, range [60.56, 98.69]

InterPro domains:
  IPR000092 Polyprenyl synthetase-like [PF00348] (3-81)
  IPR008949 Isoprenoid synthase domain superfamily [G3DSA:1.10.600.10] (1-99)
  IPR008949 Isoprenoid synthase domain superfamily [SSF48576] (3-97)
  IPR033749 Polyprenyl synthetase, conserved site [PS00444] (11-23)

Organism: NCBI:txid1698263